Protein AF-A0A520XXE1-F1 (afdb_monomer)

pLDDT: mean 94.92, std 3.41, range [70.44, 97.94]

Foldseek 3Di:
DQVVLVVDPPVRRPDDDDVVVVDPDDQWPQAWDDDPNDTHAGPDPDRRIDGPDVRVDDDPDDDD

Secondary structure (DSSP, 8-state):
-HHHHHTS-GGG------GGGG-S---EES--EEETTEEEPPSSSTT--EE-HHHH-S-S----

Radius of gyration: 14.36 Å; Cα contacts (8 Å, |Δi|>4): 55; chains: 1; bounding box: 34×24×41 Å

Structure (mmCIF, N/CA/C/O backbone):
data_AF-A0A520XXE1-F1
#
_entry.id   AF-A0A520XXE1-F1
#
loop_
_atom_site.group_PDB
_atom_site.id
_atom_site.type_symbol
_atom_site.label_atom_id
_atom_site.label_alt_id
_atom_site.label_comp_id
_atom_site.label_asym_id
_atom_si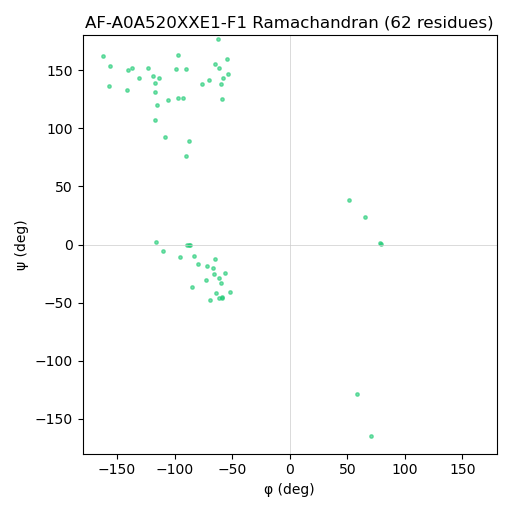te.label_entity_id
_atom_site.label_seq_id
_atom_site.pdbx_PDB_ins_code
_atom_site.Cartn_x
_atom_site.Cartn_y
_atom_site.Cartn_z
_atom_site.occupancy
_atom_site.B_iso_or_equiv
_atom_site.auth_seq_id
_atom_site.auth_comp_id
_atom_site.auth_asym_id
_atom_site.auth_atom_id
_atom_site.pdbx_PDB_model_num
ATOM 1 N N . MET A 1 1 ? -0.324 -1.592 5.028 1.00 70.44 1 MET A N 1
ATOM 2 C CA . MET A 1 1 ? 0.178 -1.704 6.418 1.00 70.44 1 MET A CA 1
ATOM 3 C C . MET A 1 1 ? 0.760 -0.396 6.941 1.00 70.44 1 MET A C 1
ATOM 5 O O . MET A 1 1 ? 0.296 0.054 7.974 1.00 70.44 1 MET A O 1
ATOM 9 N N . ALA A 1 2 ? 1.715 0.240 6.248 1.00 92.81 2 ALA A N 1
ATOM 10 C CA . ALA A 1 2 ? 2.408 1.424 6.774 1.00 92.81 2 ALA A CA 1
ATOM 11 C C . ALA A 1 2 ? 1.491 2.616 7.122 1.00 92.81 2 ALA A C 1
ATOM 13 O O . ALA A 1 2 ? 1.618 3.151 8.213 1.00 92.81 2 ALA A O 1
ATOM 14 N N . HIS A 1 3 ? 0.529 2.981 6.262 1.00 95.81 3 HIS A N 1
ATOM 15 C CA . HIS A 1 3 ? -0.429 4.069 6.547 1.00 95.81 3 HIS A CA 1
ATOM 16 C C . HIS A 1 3 ? -1.250 3.834 7.818 1.00 95.81 3 HIS A C 1
ATOM 18 O O . HIS A 1 3 ? -1.333 4.712 8.665 1.00 95.81 3 HIS A O 1
ATOM 24 N N . LEU A 1 4 ? -1.778 2.619 7.994 1.00 96.06 4 LEU A N 1
ATOM 25 C CA .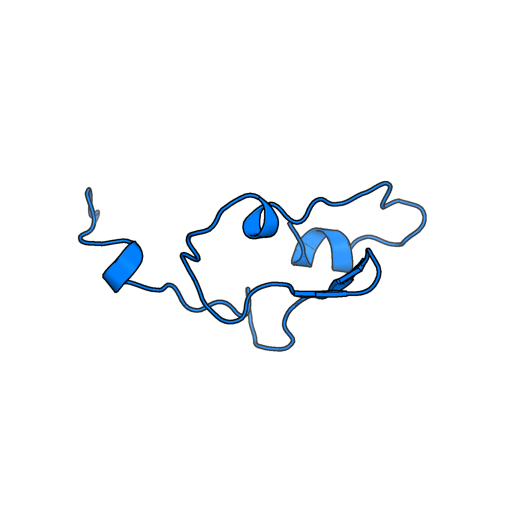 LEU A 1 4 ? -2.523 2.249 9.199 1.00 96.06 4 LEU A CA 1
ATOM 26 C C . LEU A 1 4 ? -1.640 2.287 10.456 1.00 96.06 4 LEU A C 1
ATOM 28 O O . LEU A 1 4 ? -2.069 2.760 11.505 1.00 96.06 4 LEU A O 1
ATOM 32 N N . ALA A 1 5 ? -0.401 1.803 10.348 1.00 95.69 5 ALA A N 1
ATOM 33 C CA . ALA A 1 5 ? 0.563 1.872 11.441 1.00 95.6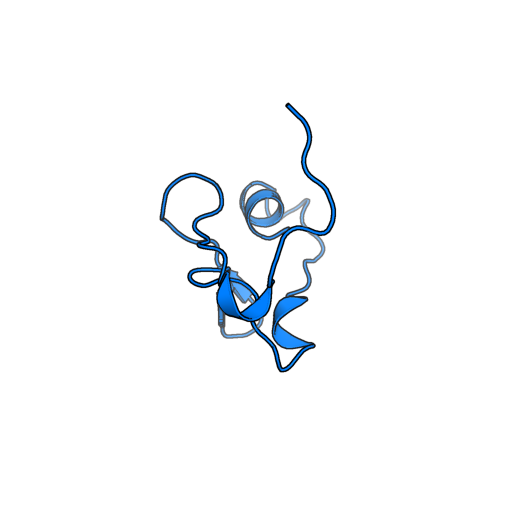9 5 ALA A CA 1
ATOM 34 C C . ALA A 1 5 ? 0.862 3.328 11.829 1.00 95.69 5 ALA A C 1
ATOM 36 O O . ALA A 1 5 ? 0.787 3.672 13.000 1.00 95.69 5 ALA A O 1
ATOM 37 N N . ALA A 1 6 ? 1.101 4.199 10.844 1.00 94.25 6 ALA A N 1
ATOM 38 C CA . ALA A 1 6 ? 1.366 5.619 11.065 1.00 94.25 6 ALA A CA 1
ATOM 39 C C . ALA A 1 6 ? 0.161 6.385 11.640 1.00 94.25 6 ALA A C 1
ATOM 41 O O . ALA A 1 6 ? 0.347 7.393 12.315 1.00 94.25 6 ALA A O 1
ATOM 42 N N . SER A 1 7 ? -1.068 5.913 11.406 1.00 95.94 7 SER A N 1
ATOM 43 C CA . SER A 1 7 ? -2.278 6.473 12.020 1.00 95.94 7 SER A CA 1
ATOM 44 C C . SER A 1 7 ? -2.612 5.877 13.393 1.00 95.94 7 SER A C 1
ATOM 46 O O . SER A 1 7 ? -3.625 6.250 13.982 1.00 95.94 7 SER A O 1
ATOM 48 N N . THR A 1 8 ? -1.816 4.931 13.899 1.00 96.75 8 THR A N 1
ATOM 49 C CA . THR A 1 8 ? -2.032 4.302 15.207 1.00 96.75 8 THR A CA 1
ATOM 50 C C . THR A 1 8 ? -1.149 4.990 16.252 1.00 96.75 8 THR A C 1
ATOM 52 O O . THR A 1 8 ? 0.061 5.067 16.049 1.00 96.75 8 THR A O 1
ATOM 55 N N . PRO A 1 9 ? -1.700 5.487 17.378 1.00 96.69 9 PRO A N 1
ATOM 56 C CA . PRO A 1 9 ? -0.879 6.067 18.437 1.00 96.69 9 PRO A CA 1
ATOM 57 C C . PRO A 1 9 ? 0.149 5.061 18.969 1.00 96.69 9 PRO A C 1
ATOM 59 O O . PRO A 1 9 ? -0.165 3.883 19.132 1.00 96.69 9 PRO A O 1
ATOM 62 N N . GLU A 1 10 ? 1.348 5.540 19.301 1.00 93.81 10 GLU A N 1
ATOM 63 C CA . GLU A 1 10 ? 2.506 4.713 19.676 1.00 93.81 10 GLU A CA 1
ATOM 64 C C . GLU A 1 10 ? 2.198 3.700 20.796 1.00 93.81 10 GLU A C 1
ATOM 66 O O . GLU A 1 10 ? 2.551 2.531 20.690 1.00 93.81 10 GLU A O 1
ATOM 71 N N . GLY A 1 11 ? 1.431 4.096 21.819 1.00 97.38 11 GLY A N 1
ATOM 72 C CA . GLY A 1 11 ? 1.038 3.208 22.925 1.00 97.38 11 GLY A CA 1
ATOM 73 C C . GLY A 1 11 ? 0.125 2.032 22.539 1.00 97.38 11 GLY A C 1
ATOM 74 O O . GLY A 1 11 ? -0.057 1.119 23.341 1.00 97.38 11 GLY A O 1
ATOM 75 N N . PHE A 1 12 ? -0.441 2.036 21.328 1.00 97.25 12 PHE A N 1
ATOM 76 C CA . PHE A 1 12 ? -1.291 0.968 20.786 1.00 97.25 12 PHE A CA 1
ATOM 77 C C . PHE A 1 12 ? -0.681 0.284 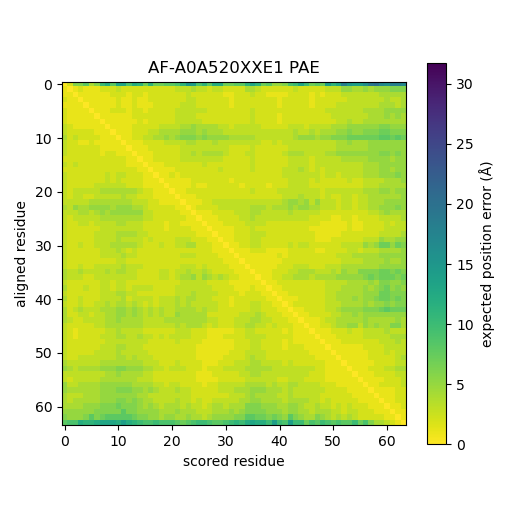19.557 1.00 97.25 12 PHE A C 1
ATOM 79 O O . PHE A 1 12 ? -1.297 -0.612 18.978 1.00 97.25 12 PHE A O 1
ATOM 86 N N . HIS A 1 13 ? 0.529 0.677 19.154 1.00 96.81 13 HIS A N 1
ATOM 87 C CA . HIS A 1 13 ? 1.226 0.100 18.014 1.00 96.81 13 HIS A CA 1
ATOM 88 C C . HIS A 1 13 ? 2.399 -0.760 18.489 1.00 96.81 13 HIS A C 1
ATOM 90 O O . HIS A 1 13 ? 3.503 -0.276 18.694 1.00 96.81 13 HIS A O 1
ATOM 96 N N . PHE A 1 14 ? 2.162 -2.065 18.665 1.00 95.88 14 PHE A N 1
ATOM 97 C CA . PHE A 1 14 ? 3.214 -2.975 19.135 1.00 95.88 14 PHE A CA 1
ATOM 98 C C . PHE A 1 14 ? 4.328 -3.190 18.099 1.00 95.88 14 PHE A C 1
ATOM 100 O O . PHE A 1 14 ? 5.505 -3.135 18.438 1.00 95.88 14 PHE A O 1
ATOM 107 N N . GLN A 1 15 ? 3.969 -3.477 16.842 1.00 94.88 15 GLN A N 1
ATOM 108 C CA . GLN A 1 15 ? 4.933 -3.650 15.751 1.00 94.88 15 GLN A CA 1
ATOM 109 C C . GLN A 1 15 ? 4.275 -3.544 14.370 1.00 94.88 15 GLN A C 1
ATOM 111 O O . GLN A 1 15 ? 3.064 -3.716 14.222 1.00 94.88 15 GLN A O 1
ATOM 116 N N . SER A 1 16 ? 5.101 -3.314 13.349 1.00 95.25 16 SER A N 1
ATOM 117 C CA . SER A 1 16 ? 4.774 -3.455 11.925 1.00 95.25 16 SER A CA 1
ATOM 118 C C . SER A 1 16 ? 5.961 -4.067 11.191 1.00 95.25 16 SER A C 1
ATOM 120 O O . SER A 1 16 ? 7.105 -3.826 11.566 1.00 95.25 16 SER A O 1
ATOM 122 N N . SER A 1 17 ? 5.701 -4.808 10.115 1.00 94.94 17 SER A N 1
ATOM 123 C CA . SER A 1 17 ? 6.748 -5.455 9.314 1.00 94.94 17 SER A CA 1
ATOM 124 C C . SER A 1 17 ? 6.781 -4.908 7.888 1.00 94.94 17 SER A C 1
ATOM 126 O O . SER A 1 17 ? 5.740 -4.698 7.258 1.00 94.94 17 SER A O 1
ATOM 128 N N . ALA A 1 18 ? 7.989 -4.699 7.371 1.00 94.62 18 ALA A N 1
ATOM 129 C CA . ALA A 1 18 ? 8.238 -4.204 6.024 1.00 94.62 18 ALA A CA 1
ATOM 130 C C . ALA A 1 18 ? 8.360 -5.366 5.028 1.00 94.62 18 ALA A C 1
ATOM 132 O O . ALA A 1 18 ? 9.451 -5.722 4.604 1.00 94.62 18 ALA A O 1
ATOM 133 N N . PHE A 1 19 ? 7.232 -5.977 4.646 1.00 94.38 19 PHE A N 1
ATOM 134 C CA . PHE A 1 19 ? 7.236 -7.154 3.759 1.00 94.38 19 PHE A CA 1
ATOM 135 C C . PHE A 1 19 ? 7.950 -6.939 2.414 1.00 94.38 19 PHE A C 1
ATOM 137 O O . PHE A 1 19 ? 8.445 -7.901 1.833 1.00 94.38 19 PHE A O 1
ATOM 144 N N . HIS A 1 20 ? 8.044 -5.691 1.950 1.00 92.62 20 HIS A N 1
ATOM 145 C CA . HIS A 1 20 ? 8.729 -5.354 0.704 1.00 92.62 20 HIS A CA 1
ATOM 146 C C . HIS A 1 20 ? 10.249 -5.587 0.748 1.00 92.62 20 HIS A C 1
ATOM 148 O O . HIS A 1 20 ? 10.850 -5.766 -0.307 1.00 92.62 20 HIS A O 1
ATOM 154 N N . ASP A 1 21 ? 10.858 -5.665 1.937 1.00 93.44 21 ASP A N 1
ATOM 155 C CA . ASP A 1 21 ? 12.291 -5.953 2.098 1.00 93.44 21 ASP A CA 1
ATOM 156 C C . ASP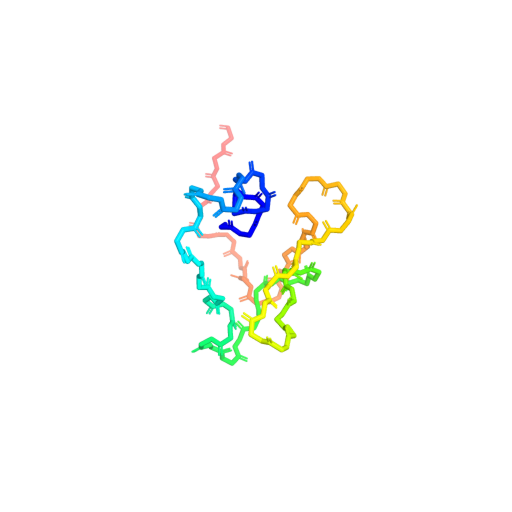 A 1 21 ? 12.616 -7.458 2.047 1.00 93.44 21 ASP A C 1
ATOM 158 O O . ASP A 1 21 ? 13.779 -7.850 1.969 1.00 93.44 21 ASP A O 1
ATOM 162 N N . TYR A 1 22 ? 11.602 -8.330 2.068 1.00 95.19 22 TYR A N 1
ATOM 163 C CA . TYR A 1 22 ? 11.786 -9.788 2.089 1.00 95.19 22 TYR A CA 1
ATOM 164 C C . TYR A 1 22 ? 11.872 -10.402 0.686 1.00 95.19 22 TYR A C 1
ATOM 166 O O . TYR A 1 22 ? 12.012 -11.619 0.549 1.00 95.19 22 TYR A O 1
ATOM 174 N N . HIS A 1 23 ? 11.773 -9.590 -0.367 1.00 94.12 23 HIS A N 1
ATOM 175 C CA . HIS A 1 23 ? 11.808 -10.051 -1.749 1.00 94.12 23 HIS A CA 1
ATOM 176 C C . HIS A 1 23 ? 12.684 -9.150 -2.623 1.00 94.12 23 HIS A C 1
ATOM 178 O O . HIS A 1 23 ? 12.796 -7.948 -2.408 1.00 94.12 23 HIS A O 1
ATOM 184 N N . SER A 1 24 ? 13.259 -9.716 -3.681 1.00 94.94 24 SER A N 1
ATOM 185 C CA . SER A 1 24 ? 14.119 -8.984 -4.622 1.00 94.94 24 SER A CA 1
ATOM 186 C C . SER A 1 24 ? 13.362 -8.297 -5.765 1.00 94.94 24 SER A C 1
ATOM 188 O O . SER A 1 24 ? 13.980 -7.681 -6.632 1.00 94.94 24 SER A O 1
ATOM 190 N N . ARG A 1 25 ? 12.030 -8.425 -5.812 1.00 95.12 25 ARG A N 1
ATOM 191 C CA . ARG A 1 25 ? 11.187 -7.912 -6.900 1.00 95.12 25 ARG A CA 1
ATOM 192 C C . ARG A 1 2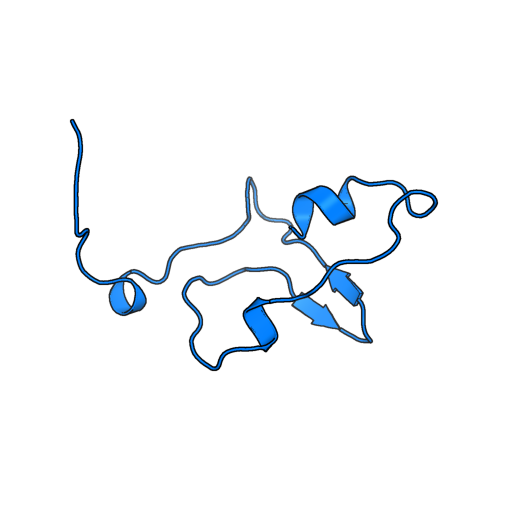5 ? 10.221 -6.858 -6.375 1.00 95.12 25 ARG A C 1
ATOM 194 O O . ARG A 1 25 ? 9.254 -7.194 -5.705 1.00 95.12 25 ARG A O 1
ATOM 201 N N . ALA A 1 26 ? 10.468 -5.593 -6.703 1.00 95.19 26 ALA A N 1
ATOM 202 C CA . ALA A 1 26 ? 9.513 -4.520 -6.448 1.00 95.19 26 ALA A CA 1
ATOM 203 C C . ALA A 1 26 ? 8.367 -4.569 -7.473 1.00 95.19 26 ALA A C 1
ATOM 205 O O . ALA A 1 26 ? 8.609 -4.787 -8.657 1.00 95.19 26 ALA A O 1
ATOM 206 N N . ILE A 1 27 ? 7.133 -4.357 -7.009 1.00 97.06 27 ILE A N 1
ATOM 207 C CA . ILE A 1 27 ? 5.918 -4.318 -7.849 1.00 97.06 27 ILE A CA 1
ATOM 208 C C . ILE A 1 27 ? 5.315 -2.911 -7.971 1.00 97.06 27 ILE A C 1
ATOM 210 O O . ILE A 1 27 ? 4.326 -2.715 -8.675 1.00 97.06 27 ILE A O 1
ATOM 214 N N . ALA A 1 28 ? 5.866 -1.946 -7.239 1.00 96.31 28 ALA A N 1
ATOM 215 C CA . ALA A 1 28 ? 5.437 -0.559 -7.241 1.00 96.31 28 ALA A CA 1
ATOM 216 C C . ALA A 1 28 ? 6.583 0.352 -6.783 1.00 96.31 28 ALA A C 1
ATOM 218 O O . ALA A 1 28 ? 7.445 -0.063 -6.003 1.00 96.31 28 ALA A O 1
ATOM 219 N N . GLU A 1 29 ? 6.549 1.602 -7.227 1.00 95.38 29 GLU A N 1
ATOM 220 C CA . GLU A 1 29 ? 7.452 2.670 -6.799 1.00 95.38 29 GLU A CA 1
ATOM 221 C C . GLU A 1 29 ? 6.813 3.539 -5.707 1.00 95.38 29 GLU A C 1
ATOM 223 O O . GLU A 1 29 ? 5.597 3.523 -5.521 1.00 95.38 29 GLU A O 1
ATOM 228 N N . GLY A 1 30 ? 7.634 4.310 -4.985 1.00 94.19 30 GLY A N 1
ATOM 229 C CA . GLY A 1 30 ? 7.170 5.315 -4.016 1.00 94.19 30 GLY A CA 1
ATOM 230 C C . GLY A 1 30 ? 6.723 4.775 -2.655 1.00 94.19 30 GLY A C 1
ATOM 231 O O . GLY A 1 30 ? 6.320 5.558 -1.804 1.00 94.19 30 GLY A O 1
ATOM 232 N N . GLY A 1 31 ? 6.803 3.460 -2.430 1.00 93.12 31 GLY A N 1
ATOM 233 C CA . GLY A 1 31 ? 6.348 2.814 -1.200 1.00 93.12 31 GLY A CA 1
ATOM 234 C C . GLY A 1 31 ? 7.067 3.246 0.088 1.00 93.12 31 GLY A C 1
ATOM 235 O O . GLY A 1 31 ? 8.004 4.045 0.067 1.00 93.12 31 GLY A O 1
ATOM 236 N N . PRO A 1 32 ? 6.622 2.706 1.238 1.00 95.19 32 PRO A N 1
ATOM 237 C CA . PRO A 1 32 ? 7.232 2.971 2.537 1.00 95.19 32 PRO A CA 1
ATOM 238 C C . PRO A 1 32 ? 8.736 2.691 2.542 1.00 95.19 32 PRO A C 1
ATOM 240 O O . PRO A 1 32 ? 9.190 1.765 1.879 1.00 95.19 32 PRO A O 1
ATOM 243 N N . VAL A 1 33 ? 9.496 3.458 3.324 1.00 94.50 33 VAL A N 1
ATOM 244 C CA . VAL A 1 33 ? 10.959 3.330 3.402 1.00 94.50 33 VAL A CA 1
ATOM 245 C C . VAL A 1 33 ? 11.364 2.934 4.812 1.00 94.50 33 VAL A C 1
ATOM 247 O O . VAL A 1 33 ? 10.939 3.571 5.778 1.00 94.50 33 VAL A O 1
ATOM 250 N 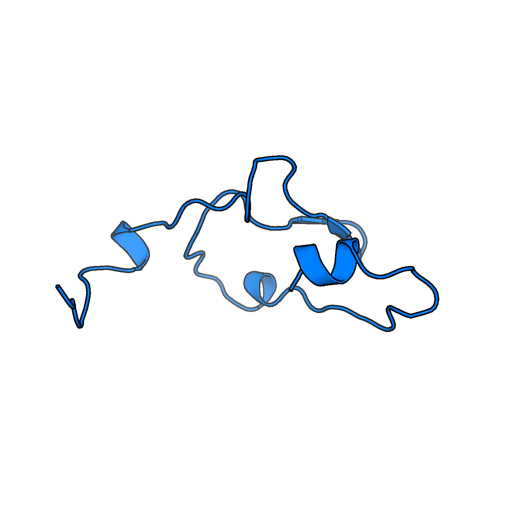N . VAL A 1 34 ? 12.216 1.915 4.934 1.00 95.31 34 VAL A N 1
ATOM 251 C CA . VAL A 1 34 ? 12.802 1.503 6.214 1.00 95.31 34 VAL A CA 1
ATOM 252 C C . VAL A 1 34 ? 14.148 2.186 6.430 1.00 95.31 34 VAL A C 1
ATOM 254 O O . VAL A 1 34 ? 15.049 2.109 5.594 1.00 95.31 34 VAL A O 1
ATOM 257 N N . ARG A 1 35 ? 14.311 2.858 7.572 1.00 95.75 35 ARG A N 1
ATOM 258 C CA . ARG A 1 35 ? 15.586 3.423 8.034 1.00 95.75 35 ARG A CA 1
ATOM 259 C C . ARG A 1 35 ? 15.714 3.243 9.537 1.00 95.75 35 ARG A C 1
ATOM 261 O O . ARG A 1 35 ? 14.787 3.549 10.277 1.00 95.75 35 ARG A O 1
ATOM 268 N N . ASN A 1 36 ? 16.879 2.774 9.985 1.00 95.19 36 ASN A N 1
ATOM 269 C CA . ASN A 1 36 ? 17.190 2.581 11.407 1.00 95.19 36 ASN A CA 1
ATOM 270 C C . ASN A 1 36 ? 16.120 1.765 12.162 1.00 95.19 36 ASN A C 1
ATOM 272 O O . ASN A 1 36 ? 15.777 2.090 13.292 1.00 95.19 36 ASN A O 1
ATOM 276 N N . GLY A 1 37 ? 15.558 0.733 11.521 1.00 92.06 37 GLY A N 1
ATOM 277 C CA . GLY A 1 37 ? 14.521 -0.120 12.114 1.00 92.06 37 GLY A CA 1
ATOM 278 C C . GLY A 1 37 ? 13.104 0.466 12.115 1.00 92.06 37 GLY A C 1
ATOM 279 O O . GLY A 1 37 ? 12.183 -0.206 12.570 1.00 92.06 37 GLY A O 1
ATOM 280 N N . HIS A 1 38 ? 12.896 1.672 11.579 1.00 92.75 38 HIS A N 1
ATOM 281 C CA . HIS A 1 38 ? 11.580 2.304 11.477 1.00 92.75 38 HIS A CA 1
ATOM 282 C C . HIS A 1 38 ? 11.142 2.460 10.024 1.00 92.75 38 HIS A C 1
ATOM 284 O O . HIS A 1 38 ? 11.952 2.759 9.149 1.00 92.75 38 HIS A O 1
ATOM 290 N N . MET A 1 39 ? 9.846 2.287 9.777 1.00 95.00 39 MET A N 1
ATOM 291 C CA . MET A 1 39 ? 9.234 2.423 8.457 1.00 95.00 39 MET A CA 1
ATOM 292 C C . MET A 1 39 ? 8.447 3.736 8.381 1.00 95.00 39 MET A C 1
ATOM 294 O O . MET A 1 39 ? 7.548 3.951 9.193 1.00 95.00 39 MET A O 1
ATOM 298 N N . SER A 1 40 ? 8.750 4.597 7.406 1.00 93.88 40 SER A N 1
ATOM 299 C CA . SER A 1 40 ? 8.002 5.837 7.150 1.00 93.88 40 SER A CA 1
ATOM 300 C C . SER A 1 40 ? 6.996 5.672 6.014 1.00 93.88 40 SER A C 1
ATOM 302 O O . SER A 1 40 ? 7.216 4.889 5.089 1.00 93.88 40 SER A O 1
ATOM 304 N N . VAL A 1 41 ? 5.908 6.441 6.059 1.00 95.00 41 VAL A N 1
ATOM 305 C CA . VAL A 1 41 ? 4.892 6.478 4.997 1.00 95.00 41 VAL A CA 1
ATOM 306 C C . VAL A 1 41 ? 5.215 7.537 3.937 1.00 95.00 41 VAL A C 1
ATOM 308 O O . VAL A 1 41 ? 5.850 8.542 4.271 1.00 95.00 41 VAL A O 1
ATOM 311 N N . PRO A 1 42 ? 4.789 7.338 2.677 1.00 93.75 42 PRO A N 1
ATOM 312 C CA . PRO A 1 42 ? 4.897 8.359 1.635 1.00 93.75 42 PRO A CA 1
ATOM 313 C C . PRO A 1 42 ? 4.097 9.620 1.992 1.00 93.75 42 PRO A C 1
ATOM 315 O O . PRO A 1 42 ? 3.093 9.541 2.700 1.00 93.75 42 PRO A O 1
ATOM 318 N N . THR A 1 43 ? 4.526 10.780 1.487 1.00 93.19 43 THR A N 1
ATOM 319 C CA . THR A 1 43 ? 3.829 12.070 1.679 1.00 93.19 43 THR A CA 1
ATOM 320 C C . THR A 1 43 ? 2.901 12.427 0.520 1.00 93.19 43 THR A C 1
ATOM 322 O O . THR A 1 43 ? 2.129 13.381 0.613 1.00 93.19 43 THR A O 1
ATOM 325 N N . GLN A 1 44 ? 2.985 11.682 -0.581 1.00 94.31 44 GLN A N 1
ATOM 326 C CA . GLN A 1 44 ? 2.081 11.787 -1.717 1.00 94.31 44 GLN A CA 1
ATOM 327 C C . GLN A 1 44 ? 0.655 11.374 -1.306 1.00 94.31 44 GLN A C 1
ATOM 329 O O . GLN A 1 44 ? 0.496 10.597 -0.361 1.00 94.31 44 GLN A O 1
ATOM 334 N N . PRO A 1 45 ? -0.384 11.864 -2.008 1.00 93.88 45 PRO A N 1
ATOM 335 C CA . PRO A 1 45 ? -1.764 11.479 -1.736 1.00 93.88 45 PRO A CA 1
ATOM 336 C C . PRO A 1 45 ? -2.002 9.962 -1.761 1.00 93.88 45 PRO A C 1
ATOM 338 O O . PRO A 1 45 ? -1.272 9.200 -2.399 1.00 93.88 45 PRO A O 1
ATOM 341 N N . GLU A 1 46 ? -3.093 9.551 -1.115 1.00 93.50 46 GLU A N 1
ATOM 342 C CA . GLU A 1 46 ? -3.562 8.162 -1.073 1.00 93.50 46 GLU A CA 1
ATOM 343 C C . GLU A 1 46 ? -2.509 7.205 -0.489 1.00 93.50 46 GLU A C 1
ATOM 345 O O . GLU A 1 46 ? -1.997 7.422 0.608 1.00 93.50 46 GLU A O 1
ATOM 350 N N . LEU A 1 47 ? -2.203 6.112 -1.192 1.00 95.06 47 LEU A N 1
ATOM 351 C CA . LEU A 1 47 ? -1.168 5.172 -0.777 1.00 95.06 47 LEU A CA 1
ATOM 352 C C . LEU A 1 47 ? 0.242 5.665 -1.116 1.00 95.06 47 LEU A C 1
ATOM 354 O O . LEU A 1 47 ? 1.198 5.141 -0.542 1.00 95.06 47 LEU A O 1
ATOM 358 N N . GLY A 1 48 ? 0.369 6.651 -2.009 1.00 95.56 48 GLY A N 1
ATOM 359 C CA . GLY A 1 48 ? 1.648 7.179 -2.477 1.00 95.56 48 GLY A CA 1
ATOM 360 C C . GLY A 1 48 ? 2.486 6.184 -3.282 1.00 95.56 48 GLY A C 1
ATOM 361 O O . GLY A 1 48 ? 3.704 6.324 -3.323 1.00 95.56 48 GLY A O 1
ATOM 362 N N . VAL A 1 49 ? 1.854 5.177 -3.898 1.00 96.31 49 VAL A N 1
ATOM 363 C CA . VAL A 1 49 ? 2.534 4.173 -4.728 1.00 96.31 49 VAL A CA 1
ATOM 364 C C . VAL A 1 49 ? 2.043 4.189 -6.166 1.00 96.31 49 VAL A C 1
ATOM 366 O O . VAL A 1 49 ? 0.850 4.361 -6.415 1.00 96.31 49 VAL A O 1
ATOM 369 N N . THR A 1 50 ? 2.956 3.924 -7.097 1.00 96.56 50 THR A N 1
ATOM 370 C CA . THR A 1 50 ? 2.637 3.725 -8.518 1.00 96.56 50 THR A CA 1
ATOM 371 C C . THR A 1 50 ? 2.978 2.288 -8.907 1.00 96.56 50 THR A C 1
ATOM 373 O O . THR A 1 50 ? 4.142 1.907 -8.769 1.00 96.56 50 THR A O 1
ATOM 376 N N . PRO A 1 51 ? 2.014 1.472 -9.377 1.00 96.94 51 PRO A N 1
ATOM 377 C CA . PRO A 1 51 ? 2.290 0.105 -9.814 1.00 96.94 51 PRO A 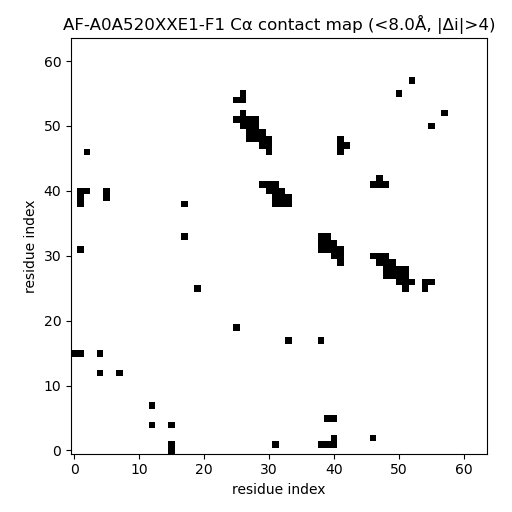CA 1
ATOM 378 C C . PRO A 1 51 ? 3.295 0.050 -10.971 1.00 96.94 51 PRO A C 1
ATOM 380 O O . PRO A 1 51 ? 3.190 0.814 -11.931 1.00 96.94 51 PRO A O 1
ATOM 383 N N . THR A 1 52 ? 4.234 -0.893 -10.915 1.00 97.19 52 THR A N 1
ATOM 384 C CA . THR A 1 52 ? 5.159 -1.177 -12.019 1.00 97.19 52 THR A CA 1
ATOM 385 C C . THR A 1 52 ? 4.508 -2.193 -12.960 1.00 97.19 52 THR A C 1
ATOM 387 O O . THR A 1 52 ? 4.662 -3.402 -12.787 1.00 97.19 52 THR A O 1
ATOM 390 N N . TRP A 1 53 ? 3.750 -1.712 -13.948 1.00 96.44 53 TRP A N 1
ATOM 391 C CA . TRP A 1 53 ? 2.943 -2.568 -14.832 1.00 96.44 53 TRP A CA 1
ATOM 392 C C . TRP A 1 53 ? 3.756 -3.600 -15.618 1.00 96.44 53 TRP A C 1
ATOM 394 O O . TRP A 1 53 ? 3.299 -4.728 -15.759 1.00 96.44 53 TRP A O 1
ATOM 404 N N . ASP A 1 54 ? 4.991 -3.282 -16.009 1.00 96.44 54 ASP A N 1
ATOM 405 C CA . ASP A 1 54 ? 5.887 -4.241 -16.674 1.00 96.44 54 ASP A CA 1
ATOM 406 C C . ASP A 1 54 ? 6.218 -5.460 -15.795 1.00 96.44 54 ASP A C 1
ATOM 408 O O . ASP A 1 54 ? 6.476 -6.550 -16.303 1.00 96.44 54 ASP A O 1
ATOM 412 N N . VAL A 1 55 ? 6.206 -5.293 -14.466 1.00 96.88 55 VAL A N 1
ATOM 413 C CA . VAL A 1 55 ? 6.423 -6.385 -13.502 1.00 96.88 55 VAL A CA 1
ATOM 414 C C . VAL A 1 55 ? 5.125 -7.139 -13.221 1.00 96.88 55 VAL A C 1
ATOM 416 O O . VAL A 1 55 ? 5.153 -8.354 -13.034 1.00 96.88 55 VAL A O 1
ATOM 419 N N . LEU A 1 56 ? 3.995 -6.430 -13.176 1.00 96.75 56 LEU A N 1
ATOM 420 C CA . LEU A 1 56 ? 2.682 -7.026 -12.924 1.00 96.75 56 LEU A CA 1
ATOM 421 C C . LEU A 1 56 ? 2.155 -7.825 -14.124 1.00 96.75 56 LEU A C 1
ATOM 423 O O . LEU A 1 56 ? 1.449 -8.814 -13.928 1.00 96.75 56 LEU A O 1
ATOM 427 N N . GLY A 1 57 ? 2.526 -7.423 -15.340 1.00 97.12 57 GLY A N 1
ATOM 428 C CA . GLY A 1 57 ? 2.068 -8.028 -16.583 1.00 97.12 57 GLY A CA 1
ATOM 429 C C . GLY A 1 57 ? 0.595 -7.745 -16.889 1.00 97.12 57 GLY A C 1
ATOM 430 O O . GLY A 1 57 ? -0.035 -6.856 -16.314 1.00 97.12 57 GLY A O 1
ATOM 431 N N . GLU A 1 58 ? 0.052 -8.521 -17.827 1.00 97.75 58 GLU A N 1
ATOM 432 C CA . GLU A 1 58 ? -1.333 -8.380 -18.274 1.00 97.75 58 GLU A CA 1
ATOM 433 C C . GLU A 1 58 ? -2.342 -8.816 -17.196 1.00 97.75 58 GLU A C 1
ATOM 435 O O . GLU A 1 58 ? -2.135 -9.836 -16.524 1.00 97.75 58 GLU A O 1
ATOM 440 N N . PRO A 1 59 ? -3.479 -8.110 -17.044 1.00 96.88 59 PRO A N 1
ATOM 441 C CA . PRO A 1 59 ? -4.534 -8.518 -16.127 1.00 96.88 59 PRO A CA 1
ATOM 442 C C . PRO A 1 59 ? -5.067 -9.918 -16.454 1.00 96.88 59 PRO A C 1
ATOM 444 O O . PRO A 1 59 ? -5.579 -10.173 -17.541 1.00 96.88 59 PRO A O 1
ATOM 447 N N . ILE A 1 60 ? -5.053 -10.818 -15.470 1.00 97.94 60 ILE A N 1
ATOM 448 C CA . ILE A 1 60 ? -5.626 -12.169 -15.624 1.00 97.94 60 ILE A CA 1
ATOM 449 C C . ILE A 1 60 ? -7.163 -12.169 -15.675 1.00 97.94 60 ILE A C 1
ATOM 451 O O . ILE A 1 60 ? -7.780 -13.152 -16.089 1.00 97.94 60 ILE A O 1
ATOM 455 N N . ARG A 1 61 ? -7.800 -11.086 -15.212 1.00 97.50 61 ARG A N 1
ATOM 456 C CA . ARG A 1 61 ? -9.253 -10.914 -15.200 1.00 97.50 61 ARG A CA 1
ATOM 457 C C . ARG A 1 61 ? -9.624 -9.434 -15.165 1.00 97.50 61 ARG A C 1
ATOM 459 O O . ARG A 1 61 ? -9.077 -8.683 -14.364 1.00 97.50 61 ARG A O 1
ATOM 466 N N . THR A 1 62 ? -10.612 -9.053 -15.967 1.00 96.62 62 THR A N 1
ATOM 467 C CA . THR A 1 62 ? -11.251 -7.733 -15.940 1.00 96.62 62 THR A CA 1
ATOM 468 C C . THR A 1 62 ? -12.757 -7.881 -15.718 1.00 96.62 62 THR A C 1
ATOM 470 O O . THR A 1 62 ? -13.353 -8.918 -16.034 1.00 96.62 62 THR A O 1
ATOM 473 N N . PHE A 1 63 ? -13.363 -6.859 -15.117 1.00 95.38 63 PHE A N 1
ATOM 474 C CA . PHE A 1 63 ? -14.805 -6.749 -14.905 1.00 95.38 63 PHE A CA 1
ATOM 475 C C . PHE A 1 63 ? -15.249 -5.365 -15.380 1.00 95.38 63 PHE A C 1
ATOM 477 O O . PHE A 1 63 ? -14.498 -4.401 -15.223 1.00 95.38 63 PHE A O 1
ATOM 484 N N . SER A 1 64 ? -16.441 -5.289 -15.968 1.00 92.19 64 SER A N 1
ATOM 485 C CA . SER A 1 64 ? -17.038 -4.074 -16.534 1.00 92.19 64 SER A CA 1
ATOM 486 C C . SER A 1 64 ? -18.529 -4.044 -16.266 1.00 92.19 64 SER A C 1
ATOM 488 O O . SER A 1 64 ? -19.129 -5.135 -16.421 1.00 92.19 64 SER A O 1
#

Mean predicted aligned error: 2.95 Å

Solvent-accessible surface area (backbone atoms only — not comparable to full-atom values): 4467 Å² total; per-residue (Å²): 108,61,65,63,54,74,72,40,59,72,96,76,50,90,82,86,79,72,70,75,78,78,53,96,73,78,56,50,45,60,55,65,47,80,54,97,93,41,76,46,64,48,90,52,73,90,79,26,58,48,73,36,55,88,71,68,54,78,80,93,74,86,86,133

Sequence (64 aa):
MAHLAASTPEGFHFQSSAFHDYHSRAIAEGGPVVRNGHMSVPTQPELGVTPTWDVLGEPIRTFS

Nearest PDB structures (foldseek):
  4mgg-assembly1_C  TM=9.734E-01  e=1.451E-03  Roseibium aggregatum IAM 12614
  4mgg-assembly1_G  TM=9.838E-01  e=1.661E-03  Roseibium aggregatum IA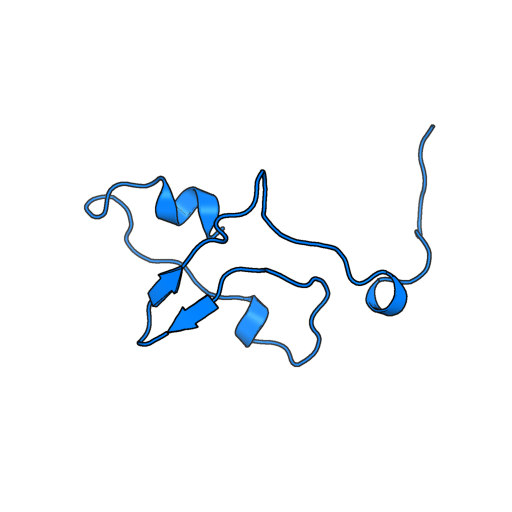M 12614
  2rdx-assembly1_E  TM=9.519E-01  e=2.494E-03  Roseovarius nubinhibens ISM
  2rdx-assembly1_C  TM=9.494E-01  e=4.286E-03  Roseovarius nubinhibens ISM
  2rdx-assembly1_G  TM=9.462E-01  e=6.013E-03  Roseovarius nubinhibens ISM